Protein AF-A0A511XI53-F1 (afdb_monomer_lite)

pLDDT: mean 73.08, std 17.32, range [37.44, 93.56]

Secondary structure (DSSP, 8-state):
-GGGSPTT-EEEEEETTEEEEEEEETTTT-EEEEE-HHHHHHHHHHHHHHHHHHHHHHHHS----TT--SGGGT---TT-----------------

Foldseek 3Di:
DLVPDDAQDWDWDADPNFIKIWHAHCDPPRDIDIDGPVVVVVVVVVVVVVVVVVVVVVVVPPPDDVPPDPCVVPDPPPDDDPDPDDDDDDDPDDDD

Sequence (96 aa):
MLRRMPAHRFVMRVSGGKTTYVFADPLVCACLYVGDSIAYRRYRQYQQMQQLAEERRLSAETYSDPAWDWDAWGGVGPGYGPGFGTTVGPTYGTGW

Organism: NCBI:txid304077

Radius of gyration: 27.61 Å; chains: 1; bounding box: 29×66×75 Å

Structure (mmCIF, N/CA/C/O backbone):
data_AF-A0A511XI53-F1
#
_entry.id   AF-A0A511XI53-F1
#
loop_
_atom_site.group_PDB
_atom_site.id
_atom_site.type_symbol
_atom_site.label_atom_id
_atom_site.label_alt_id
_atom_site.label_comp_id
_atom_site.label_asym_id
_atom_site.label_entity_id
_atom_site.label_seq_id
_atom_site.pdbx_PDB_ins_code
_atom_site.Cartn_x
_atom_site.Cartn_y
_atom_site.Cartn_z
_atom_site.occupancy
_atom_site.B_iso_or_equiv
_atom_site.auth_seq_id
_atom_site.auth_comp_id
_atom_site.auth_asym_id
_atom_site.auth_atom_id
_atom_site.pdbx_PDB_model_num
ATOM 1 N N . MET A 1 1 ? -10.284 -23.170 5.688 1.00 58.50 1 MET A N 1
ATOM 2 C CA . MET A 1 1 ? -10.800 -21.783 5.759 1.00 58.50 1 MET A CA 1
ATOM 3 C C . MET A 1 1 ? -10.295 -20.940 4.587 1.00 58.50 1 MET A C 1
ATOM 5 O O . MET A 1 1 ? -11.126 -20.376 3.891 1.00 58.50 1 MET A O 1
ATOM 9 N N . LEU A 1 2 ? -8.988 -20.968 4.284 1.00 60.38 2 LEU A N 1
ATOM 10 C CA . LEU A 1 2 ? -8.374 -20.270 3.138 1.00 60.38 2 LEU A CA 1
ATOM 11 C C . LEU A 1 2 ? -9.046 -20.553 1.777 1.00 60.38 2 LEU A C 1
ATOM 13 O O . LEU A 1 2 ? -9.355 -19.626 1.044 1.00 60.38 2 LEU A O 1
ATOM 17 N N . ARG A 1 3 ? -9.374 -21.822 1.481 1.00 62.56 3 ARG A N 1
ATOM 18 C CA . ARG A 1 3 ? -10.039 -22.247 0.226 1.00 62.56 3 ARG A CA 1
ATOM 19 C C . ARG A 1 3 ? -11.421 -21.630 -0.041 1.00 62.56 3 ARG A C 1
ATOM 21 O O . ARG A 1 3 ? -11.927 -21.764 -1.144 1.00 62.56 3 ARG A O 1
ATOM 28 N N . ARG A 1 4 ? -12.062 -21.025 0.965 1.00 71.12 4 ARG A N 1
ATOM 29 C CA . ARG A 1 4 ? -13.394 -20.404 0.827 1.00 71.12 4 ARG A CA 1
ATOM 30 C C . ARG A 1 4 ? -13.325 -18.883 0.696 1.00 71.12 4 ARG A C 1
ATOM 32 O O . ARG A 1 4 ? -14.365 -18.254 0.540 1.00 71.12 4 ARG A O 1
ATOM 39 N N . MET A 1 5 ? -12.137 -18.291 0.815 1.00 69.62 5 MET A N 1
ATOM 40 C CA . MET A 1 5 ? -11.963 -16.845 0.717 1.00 69.62 5 MET A CA 1
ATOM 41 C C . MET A 1 5 ? -11.570 -16.466 -0.714 1.00 69.62 5 MET A C 1
ATOM 43 O O . MET A 1 5 ? -10.777 -17.178 -1.331 1.00 69.62 5 MET A O 1
ATOM 47 N N . PRO A 1 6 ? -12.113 -15.365 -1.255 1.00 75.31 6 PRO A N 1
ATOM 48 C CA . PRO A 1 6 ? -11.713 -14.885 -2.567 1.00 75.31 6 PRO A CA 1
ATOM 49 C C . PRO A 1 6 ? -10.235 -14.468 -2.554 1.00 75.31 6 PRO A C 1
ATOM 51 O O . PRO A 1 6 ? -9.815 -13.676 -1.709 1.00 75.31 6 PRO A O 1
ATOM 54 N N . ALA A 1 7 ? -9.457 -15.008 -3.494 1.00 79.44 7 ALA A N 1
ATOM 55 C CA . ALA A 1 7 ? -8.040 -14.689 -3.647 1.00 79.44 7 ALA A CA 1
ATOM 56 C C . ALA A 1 7 ? -7.840 -13.190 -3.919 1.00 79.44 7 ALA A C 1
ATOM 58 O O . ALA A 1 7 ? -8.596 -12.598 -4.693 1.00 79.44 7 ALA A O 1
ATOM 59 N N . HIS A 1 8 ? -6.831 -12.587 -3.282 1.00 81.81 8 HIS A N 1
ATOM 60 C CA . HIS A 1 8 ? -6.469 -11.173 -3.440 1.00 81.81 8 HIS A CA 1
ATOM 61 C C . HIS A 1 8 ? -7.600 -10.174 -3.150 1.00 81.81 8 HIS A C 1
ATOM 63 O O . HIS A 1 8 ? -7.614 -9.058 -3.674 1.00 81.81 8 HIS A O 1
ATOM 69 N N . ARG A 1 9 ? -8.564 -10.543 -2.301 1.00 83.44 9 ARG A N 1
ATOM 70 C CA . ARG A 1 9 ? -9.627 -9.637 -1.857 1.00 83.44 9 ARG A CA 1
ATOM 71 C C . ARG A 1 9 ? -9.648 -9.529 -0.342 1.00 83.44 9 ARG A C 1
ATOM 73 O O . ARG A 1 9 ? -9.434 -10.506 0.373 1.00 83.44 9 ARG A O 1
ATOM 80 N N . PHE A 1 10 ? -9.942 -8.323 0.138 1.00 85.81 10 PHE A N 1
ATOM 81 C CA . PHE A 1 10 ? -10.221 -8.093 1.549 1.00 85.81 10 PHE A CA 1
ATOM 82 C C . PHE A 1 10 ? -11.653 -8.517 1.873 1.00 85.81 10 PHE A C 1
ATOM 84 O O . PHE A 1 10 ? -12.597 -8.154 1.174 1.00 85.81 10 PHE A O 1
ATOM 91 N N . VAL A 1 11 ? -11.811 -9.244 2.972 1.00 88.62 11 VAL A N 1
ATOM 92 C CA . VAL A 1 11 ? -13.098 -9.566 3.582 1.00 88.62 11 VAL A CA 1
ATOM 93 C C . VAL A 1 11 ? -13.188 -8.819 4.903 1.00 88.62 11 VAL A C 1
ATOM 95 O O . VAL A 1 11 ? -12.299 -8.920 5.749 1.00 88.62 11 VAL A O 1
ATOM 98 N N . MET A 1 12 ? -14.270 -8.067 5.081 1.00 89.69 12 MET A N 1
ATOM 99 C CA . MET A 1 12 ? -14.568 -7.386 6.333 1.00 89.69 12 MET A CA 1
ATOM 100 C C . MET A 1 12 ? -15.439 -8.286 7.206 1.00 89.69 12 MET A C 1
ATOM 102 O O . MET A 1 12 ? -16.449 -8.819 6.750 1.00 89.69 12 MET A O 1
ATOM 106 N N . ARG A 1 13 ? -15.069 -8.431 8.476 1.00 87.12 13 ARG A N 1
ATOM 107 C CA . ARG A 1 13 ? -15.859 -9.141 9.478 1.00 87.12 13 ARG A CA 1
ATOM 108 C C . ARG A 1 13 ? -16.064 -8.247 10.688 1.00 87.12 13 ARG A C 1
ATOM 110 O O . ARG A 1 13 ? -15.103 -7.710 11.228 1.00 87.12 13 ARG A O 1
ATOM 117 N N . VAL A 1 14 ? -17.308 -8.117 11.129 1.00 87.44 14 VAL A N 1
ATOM 118 C CA . VAL A 1 14 ? -17.653 -7.416 12.368 1.00 87.44 14 VAL A CA 1
ATOM 119 C C . VAL A 1 14 ? -17.967 -8.467 13.425 1.00 87.44 14 VAL A C 1
ATOM 121 O O . VAL A 1 14 ? -18.783 -9.354 13.190 1.00 87.44 14 VAL A O 1
ATOM 124 N N . SER A 1 15 ? -17.290 -8.405 14.569 1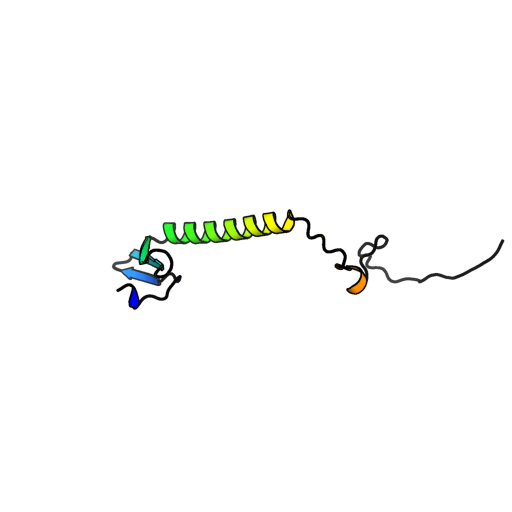.00 83.31 15 SER A N 1
ATOM 125 C CA . SER A 1 15 ? -17.513 -9.319 15.692 1.00 83.31 15 SER A CA 1
ATOM 126 C C . SER A 1 15 ? -17.395 -8.553 17.001 1.00 83.31 15 SER A C 1
ATOM 128 O O . SER A 1 15 ? -16.364 -7.937 17.259 1.00 83.31 15 SER A O 1
ATOM 130 N N . GLY A 1 16 ? -18.451 -8.563 17.820 1.00 82.75 16 GLY A N 1
ATOM 131 C CA . GLY A 1 16 ? -18.457 -7.878 19.120 1.00 82.75 16 GLY A CA 1
ATOM 132 C C . GLY A 1 16 ? -18.158 -6.375 19.033 1.00 82.75 16 GLY A C 1
ATOM 133 O O . GLY A 1 16 ? -17.442 -5.847 19.874 1.00 82.75 16 GLY A O 1
ATOM 134 N N . GLY A 1 17 ? -18.618 -5.701 17.972 1.00 85.88 17 GLY A N 1
ATOM 135 C CA . GLY A 1 17 ? -18.356 -4.273 17.736 1.00 85.88 17 GLY A CA 1
ATOM 136 C C . GLY A 1 17 ? -16.967 -3.949 17.173 1.00 85.88 17 GLY A C 1
ATOM 137 O O . GLY A 1 17 ? -16.698 -2.796 16.845 1.00 85.88 17 GLY A O 1
ATOM 138 N N . LYS A 1 18 ? -16.089 -4.946 17.000 1.00 84.81 18 LYS A N 1
ATOM 139 C CA . LYS A 1 18 ? -14.772 -4.769 16.381 1.00 84.81 18 LYS A CA 1
ATOM 140 C C . LYS A 1 18 ? -14.810 -5.186 14.912 1.00 84.81 18 LYS A C 1
ATOM 142 O O . LYS A 1 18 ? -15.215 -6.302 14.583 1.00 84.81 18 LYS A O 1
ATOM 147 N N . THR A 1 19 ? -14.358 -4.294 14.034 1.00 89.00 19 THR A N 1
ATOM 148 C CA . THR A 1 19 ? -14.197 -4.573 12.601 1.00 89.00 19 THR A CA 1
ATOM 149 C C . THR A 1 19 ? -12.799 -5.114 12.329 1.00 89.00 19 THR A C 1
ATOM 151 O O . THR A 1 19 ? -11.798 -4.460 12.627 1.00 89.00 19 THR A O 1
ATOM 154 N N . THR A 1 20 ? -12.732 -6.300 11.736 1.00 90.50 20 THR A N 1
ATOM 155 C CA . THR A 1 20 ? -11.501 -6.971 11.322 1.00 90.50 20 THR A CA 1
ATOM 156 C C . THR A 1 20 ? -11.498 -7.142 9.810 1.00 90.50 20 THR A C 1
ATOM 158 O O . THR A 1 20 ? -12.485 -7.575 9.218 1.00 90.50 20 THR A O 1
ATOM 161 N N . TYR A 1 21 ? -10.377 -6.809 9.190 1.00 91.38 21 TYR A N 1
ATOM 162 C CA . TYR A 1 21 ? -10.128 -6.963 7.768 1.00 91.38 21 TYR A CA 1
ATOM 163 C C . TYR A 1 21 ? -9.196 -8.145 7.559 1.00 91.38 21 TYR A C 1
ATOM 165 O O . TYR A 1 21 ? -8.158 -8.245 8.212 1.00 91.38 21 TYR A O 1
ATOM 173 N N . VAL A 1 22 ? -9.580 -9.041 6.659 1.00 89.50 22 VAL A N 1
ATOM 174 C CA . VAL A 1 22 ? -8.837 -10.262 6.362 1.00 89.50 22 VAL A CA 1
ATOM 175 C C . VAL A 1 22 ? -8.512 -10.300 4.878 1.00 89.50 22 VAL A C 1
ATOM 177 O O . VAL A 1 22 ? -9.412 -10.171 4.055 1.00 89.50 22 VAL A O 1
ATOM 180 N N . PHE A 1 23 ? -7.247 -10.499 4.537 1.00 87.94 23 PHE A N 1
ATOM 181 C CA . PHE A 1 23 ? -6.772 -10.654 3.167 1.00 87.94 23 PHE A CA 1
ATOM 182 C C . PHE A 1 23 ? -6.134 -12.029 3.006 1.00 87.94 23 PHE A C 1
ATOM 184 O O . PHE A 1 23 ? -5.272 -12.415 3.795 1.00 87.94 23 PHE A O 1
ATOM 191 N N . ALA A 1 24 ? -6.583 -12.774 2.001 1.00 87.12 24 ALA A N 1
ATOM 192 C CA . ALA A 1 24 ? -6.049 -14.089 1.682 1.00 87.12 24 ALA A CA 1
ATOM 193 C C . ALA A 1 24 ? -5.180 -14.003 0.424 1.00 87.12 24 ALA A C 1
ATOM 195 O O . ALA A 1 24 ? -5.665 -13.598 -0.638 1.00 87.12 24 ALA A O 1
ATOM 196 N N . ASP A 1 25 ? -3.928 -14.443 0.547 1.00 84.38 25 ASP A N 1
ATOM 197 C CA . ASP A 1 25 ? -3.012 -14.630 -0.576 1.00 84.38 25 ASP A CA 1
ATOM 198 C C . ASP A 1 25 ? -2.716 -16.125 -0.761 1.00 84.38 25 ASP A C 1
ATOM 200 O O . ASP A 1 25 ? -1.754 -16.656 -0.197 1.00 84.38 25 ASP A O 1
ATOM 204 N N . PRO A 1 26 ? -3.570 -16.843 -1.510 1.00 79.19 26 PRO A N 1
ATOM 205 C CA . PRO A 1 26 ? -3.353 -18.249 -1.809 1.00 79.19 26 PRO A CA 1
ATOM 206 C C . PRO A 1 26 ? -2.325 -18.483 -2.925 1.00 79.19 26 PRO A C 1
ATOM 208 O O . PRO A 1 26 ? -1.990 -19.640 -3.159 1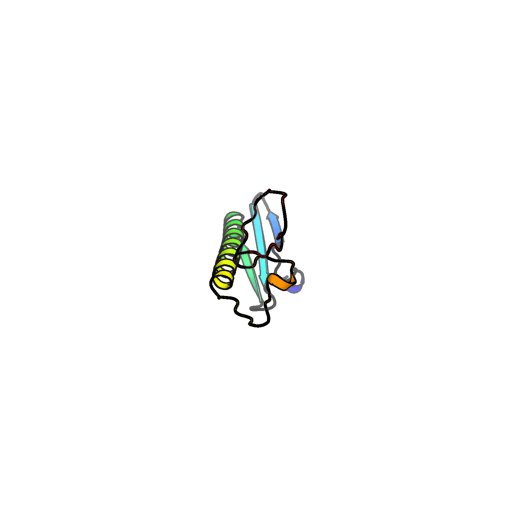.00 79.19 26 PRO A O 1
ATOM 211 N N . LEU A 1 27 ? -1.871 -17.437 -3.630 1.00 77.62 27 LEU A N 1
ATOM 212 C CA . LEU A 1 27 ? -1.067 -17.571 -4.847 1.00 77.62 27 LEU A CA 1
ATOM 213 C C . LEU A 1 27 ? 0.431 -17.404 -4.586 1.00 77.62 27 LEU A C 1
ATOM 215 O O . LEU A 1 27 ? 1.215 -18.150 -5.163 1.00 77.62 27 LEU A O 1
ATOM 219 N N . VAL A 1 28 ? 0.831 -16.480 -3.711 1.00 77.69 28 VAL A N 1
ATOM 220 C CA . VAL A 1 28 ? 2.254 -16.212 -3.450 1.00 77.69 28 VAL A CA 1
ATOM 221 C C . VAL A 1 28 ? 2.781 -17.026 -2.270 1.00 77.69 28 VAL A C 1
ATOM 223 O O . VAL A 1 28 ? 3.839 -17.637 -2.376 1.00 77.69 28 VAL A O 1
ATOM 226 N N . CYS A 1 29 ? 2.064 -17.060 -1.140 1.00 80.25 29 CYS A N 1
ATOM 227 C CA . CYS A 1 29 ? 2.582 -17.696 0.083 1.00 80.25 29 CYS A CA 1
ATOM 228 C C . CYS A 1 29 ? 1.568 -18.527 0.879 1.00 80.25 29 CYS A C 1
ATOM 230 O O . CYS A 1 29 ? 1.902 -19.037 1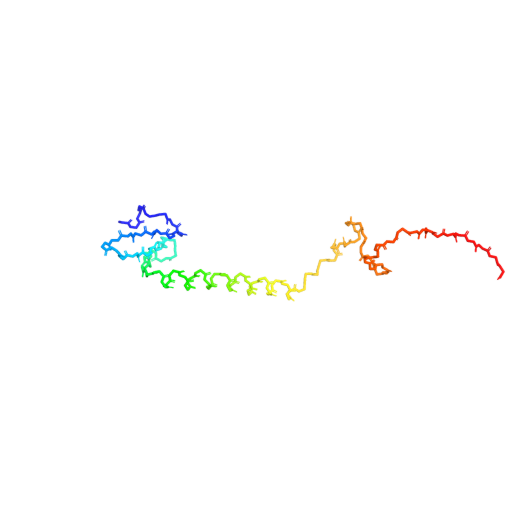.947 1.00 80.25 29 CYS A O 1
ATOM 232 N N . ALA A 1 30 ? 0.332 -18.671 0.389 1.00 80.56 30 ALA A N 1
ATOM 233 C CA . ALA A 1 30 ? -0.769 -19.291 1.131 1.00 80.56 30 ALA A CA 1
ATOM 234 C C . ALA A 1 30 ? -1.005 -18.656 2.520 1.00 80.56 30 ALA A C 1
ATOM 236 O O . ALA A 1 30 ? -1.423 -19.330 3.466 1.00 80.56 30 ALA A O 1
ATOM 237 N N . CYS A 1 31 ? -0.762 -17.347 2.640 1.00 83.94 31 CYS A N 1
ATOM 238 C CA . CYS A 1 31 ? -0.855 -16.611 3.896 1.00 83.94 31 CYS A CA 1
ATOM 239 C C . CYS A 1 31 ? -2.219 -15.938 4.086 1.00 83.94 31 CYS A C 1
ATOM 241 O O . CYS A 1 31 ? -2.936 -15.611 3.135 1.00 83.94 31 CYS A O 1
ATOM 243 N N . LEU A 1 32 ? -2.548 -15.675 5.353 1.00 85.12 32 LEU A N 1
ATOM 244 C CA . LEU A 1 32 ? -3.703 -14.883 5.759 1.00 85.12 32 LEU A CA 1
ATOM 245 C C . LEU A 1 32 ? -3.229 -13.656 6.538 1.00 85.12 32 LEU A C 1
ATOM 247 O O . LEU A 1 32 ? -2.622 -13.790 7.598 1.00 85.12 32 LEU A O 1
ATOM 251 N N . TYR A 1 33 ? -3.555 -12.468 6.046 1.00 85.81 33 TYR A N 1
ATOM 252 C CA . TYR A 1 33 ? -3.263 -11.211 6.724 1.00 85.81 33 TYR A CA 1
ATOM 253 C C . TYR A 1 33 ? -4.520 -10.718 7.425 1.00 85.81 33 TYR A C 1
ATOM 255 O O . TYR A 1 33 ? -5.592 -10.662 6.822 1.00 85.81 33 TYR A O 1
ATOM 263 N N . VAL A 1 34 ? -4.397 -10.366 8.701 1.00 89.81 34 VAL A N 1
ATOM 264 C CA . VAL A 1 34 ? -5.518 -9.938 9.541 1.00 89.81 34 VAL A CA 1
ATOM 265 C C . VAL A 1 34 ? -5.160 -8.612 10.196 1.00 89.81 34 VAL A C 1
ATOM 267 O O . VAL A 1 34 ? -4.106 -8.490 10.812 1.00 89.81 34 VAL A O 1
ATOM 270 N N . GLY A 1 35 ? -6.036 -7.619 10.070 1.00 90.44 35 GLY A N 1
ATOM 271 C CA . GLY A 1 35 ? -5.814 -6.282 10.612 1.00 90.44 35 GLY A CA 1
ATOM 272 C C . GLY A 1 35 ? -7.103 -5.589 11.035 1.00 90.44 35 GLY A C 1
ATOM 273 O O . GLY A 1 35 ? -8.209 -6.062 10.775 1.00 90.44 35 GLY A O 1
ATOM 274 N N . ASP A 1 36 ? -6.963 -4.456 11.712 1.00 91.62 36 ASP A N 1
ATOM 275 C CA . ASP A 1 36 ? -8.076 -3.575 12.059 1.00 91.62 36 ASP A CA 1
ATOM 276 C C . ASP A 1 36 ? -8.338 -2.526 10.959 1.00 91.62 36 ASP A C 1
ATOM 278 O O . ASP A 1 36 ? -7.757 -2.553 9.869 1.00 91.62 36 ASP A O 1
ATOM 282 N N . SER A 1 37 ? -9.240 -1.584 11.236 1.00 89.31 37 SER A N 1
ATOM 283 C CA . SER A 1 37 ? -9.562 -0.504 10.300 1.00 89.31 37 SER A CA 1
ATOM 284 C C . SER A 1 37 ? -8.393 0.452 10.037 1.00 89.31 37 SER A C 1
ATOM 286 O O . SER A 1 37 ? -8.325 1.031 8.953 1.00 89.31 37 SER A O 1
ATOM 288 N N . ILE A 1 38 ? -7.462 0.613 10.983 1.00 91.31 38 ILE A N 1
ATOM 289 C CA . ILE A 1 38 ? -6.270 1.452 10.816 1.00 91.31 38 ILE A CA 1
ATOM 290 C C . ILE A 1 38 ? -5.307 0.767 9.846 1.00 91.31 38 ILE A C 1
ATOM 292 O O . ILE A 1 38 ? -4.843 1.402 8.897 1.00 91.31 38 ILE A O 1
ATOM 296 N N . ALA A 1 39 ? -5.055 -0.529 10.037 1.00 90.62 39 ALA A N 1
ATOM 297 C CA . ALA A 1 39 ? -4.219 -1.331 9.149 1.00 90.62 39 ALA A CA 1
ATOM 298 C C . ALA A 1 39 ? -4.762 -1.329 7.710 1.00 90.62 39 ALA A C 1
ATOM 300 O O . ALA A 1 39 ? -4.007 -1.105 6.763 1.00 90.62 39 ALA A O 1
ATOM 301 N N . TYR A 1 40 ? -6.081 -1.480 7.544 1.00 90.81 40 TYR A N 1
ATOM 302 C CA . TYR A 1 40 ? -6.718 -1.415 6.228 1.00 90.81 40 TYR A CA 1
ATOM 303 C C . TYR A 1 40 ? -6.553 -0.043 5.554 1.00 90.81 40 TYR A C 1
ATOM 305 O O . TYR A 1 40 ? -6.200 0.029 4.375 1.00 90.81 40 TYR A O 1
ATOM 313 N N . ARG A 1 41 ? -6.742 1.062 6.291 1.00 91.38 41 ARG A N 1
ATOM 314 C CA . ARG A 1 41 ? -6.532 2.413 5.739 1.00 91.38 41 ARG A CA 1
ATOM 315 C C . ARG A 1 41 ? -5.089 2.638 5.295 1.00 91.38 41 ARG A C 1
ATOM 317 O O .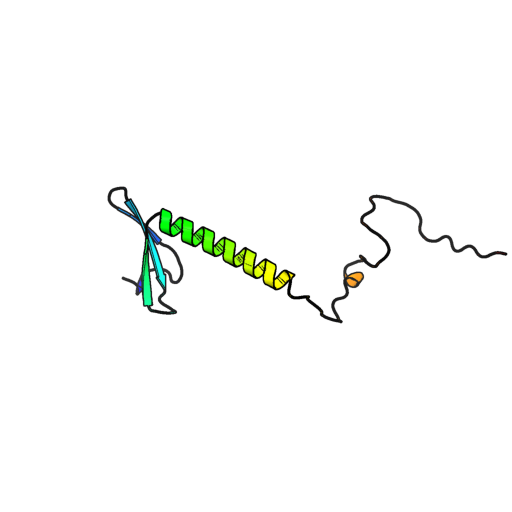 ARG A 1 41 ? -4.879 3.160 4.205 1.00 91.38 41 ARG A O 1
ATOM 324 N N . ARG A 1 42 ? -4.109 2.201 6.092 1.00 91.88 42 ARG A N 1
ATOM 325 C CA . ARG A 1 42 ? -2.683 2.294 5.732 1.00 91.88 42 ARG A CA 1
ATOM 326 C C . ARG A 1 42 ? -2.369 1.518 4.457 1.00 91.88 42 ARG A C 1
ATOM 328 O O . ARG A 1 42 ? -1.687 2.042 3.585 1.00 91.88 42 ARG A O 1
ATOM 335 N N . TYR A 1 43 ? -2.915 0.310 4.314 1.00 91.00 43 TYR A N 1
ATOM 336 C CA . TYR A 1 43 ? -2.772 -0.468 3.083 1.00 91.00 43 TYR A CA 1
ATOM 337 C C . TYR A 1 43 ? -3.320 0.290 1.863 1.00 91.00 43 TYR A C 1
ATOM 339 O O . TYR A 1 43 ? -2.646 0.384 0.840 1.00 91.00 43 TYR A O 1
ATOM 347 N N . ARG A 1 44 ? -4.515 0.885 1.973 1.00 90.50 44 ARG A N 1
ATOM 348 C CA . ARG A 1 44 ? -5.116 1.674 0.882 1.00 90.50 44 ARG A CA 1
ATOM 349 C C . ARG A 1 44 ? -4.280 2.901 0.519 1.00 90.50 44 ARG A C 1
ATOM 351 O O . ARG A 1 44 ? -4.102 3.167 -0.664 1.00 90.50 44 ARG A O 1
ATOM 358 N N . GLN A 1 45 ? -3.750 3.606 1.515 1.00 93.56 45 GLN A N 1
ATOM 359 C CA . GLN A 1 45 ? -2.849 4.741 1.296 1.00 93.56 45 GLN A CA 1
ATOM 360 C C . GLN A 1 45 ? -1.563 4.305 0.591 1.00 93.56 45 GLN A C 1
ATOM 362 O O . GLN A 1 45 ? -1.142 4.944 -0.365 1.00 93.56 45 GLN A O 1
ATOM 367 N N . TYR A 1 46 ? -0.966 3.189 1.012 1.00 92.81 46 TYR A N 1
ATOM 368 C CA . TYR A 1 46 ? 0.230 2.648 0.373 1.00 92.81 46 TYR A CA 1
ATOM 369 C C . TYR A 1 46 ? -0.003 2.289 -1.097 1.00 92.81 46 TYR A C 1
ATOM 371 O O . TYR A 1 46 ? 0.807 2.650 -1.942 1.00 92.81 46 TYR A O 1
ATOM 379 N N . GLN A 1 47 ? -1.130 1.647 -1.414 1.00 90.62 47 GLN A N 1
ATOM 380 C CA . GLN A 1 47 ? -1.499 1.329 -2.798 1.00 90.62 47 GLN A CA 1
ATOM 381 C C . GLN A 1 47 ? -1.609 2.587 -3.670 1.00 90.62 47 GLN A C 1
ATOM 383 O O . GLN A 1 47 ? -1.085 2.614 -4.777 1.00 90.62 47 GLN A O 1
ATOM 388 N N . GLN A 1 48 ? -2.229 3.652 -3.154 1.00 92.12 48 GLN A N 1
ATOM 389 C CA . GLN A 1 48 ? -2.323 4.930 -3.869 1.00 92.12 48 GLN A CA 1
ATOM 390 C C . GLN A 1 48 ? -0.953 5.584 -4.069 1.00 92.12 48 GLN A C 1
ATOM 392 O O . GLN A 1 48 ? -0.655 6.073 -5.154 1.00 92.12 48 GLN A O 1
ATOM 397 N N . MET A 1 49 ? -0.100 5.573 -3.041 1.00 92.00 49 MET A N 1
ATOM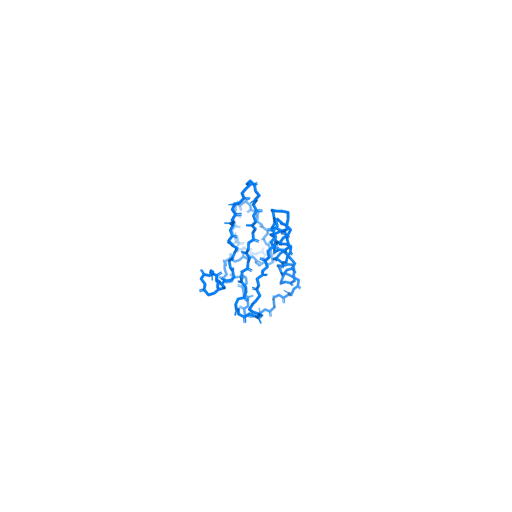 398 C CA . MET A 1 49 ? 1.260 6.106 -3.156 1.00 92.00 49 MET A CA 1
ATOM 399 C C . MET A 1 49 ? 2.092 5.329 -4.177 1.00 92.00 49 MET A C 1
ATOM 401 O O . MET A 1 49 ? 2.843 5.944 -4.925 1.00 92.00 49 MET A O 1
ATOM 405 N N . GLN A 1 50 ? 1.945 4.003 -4.229 1.00 91.06 50 GLN A N 1
ATOM 406 C CA . GLN A 1 50 ? 2.622 3.162 -5.216 1.00 91.06 50 GLN A CA 1
ATOM 407 C C . GLN A 1 50 ? 2.168 3.472 -6.642 1.00 91.06 50 GLN A C 1
ATOM 409 O O . GLN A 1 50 ? 3.008 3.627 -7.519 1.00 91.06 50 GLN A O 1
ATOM 414 N N . GLN A 1 51 ? 0.860 3.631 -6.865 1.00 90.06 51 GLN A N 1
ATOM 415 C CA . GLN A 1 51 ? 0.331 4.041 -8.171 1.00 90.06 51 GLN A CA 1
ATOM 416 C C . GLN A 1 51 ? 0.917 5.384 -8.611 1.00 90.06 51 GLN A C 1
ATOM 418 O O . GLN A 1 51 ? 1.452 5.484 -9.708 1.00 90.06 51 GLN A O 1
ATOM 423 N N . LEU A 1 52 ? 0.914 6.382 -7.723 1.00 91.19 52 LEU A N 1
ATOM 424 C CA . LEU A 1 52 ? 1.487 7.694 -8.021 1.00 91.19 52 LEU A CA 1
ATOM 425 C C . LEU A 1 52 ? 3.003 7.631 -8.276 1.00 91.19 52 LEU A C 1
ATOM 427 O O . LEU A 1 52 ? 3.525 8.367 -9.111 1.00 91.19 52 LEU A O 1
ATOM 431 N N . ALA A 1 53 ? 3.731 6.791 -7.540 1.00 89.56 53 ALA A N 1
ATOM 432 C CA . ALA A 1 53 ? 5.164 6.604 -7.744 1.00 89.56 53 ALA A CA 1
ATOM 433 C C . ALA A 1 53 ? 5.462 5.940 -9.096 1.00 89.56 53 ALA A C 1
ATOM 435 O O . ALA A 1 53 ? 6.382 6.374 -9.788 1.00 89.56 53 ALA A O 1
ATOM 436 N N . GLU A 1 54 ? 4.668 4.943 -9.490 1.00 86.94 54 GLU A N 1
ATOM 437 C CA . GLU A 1 54 ? 4.791 4.287 -10.794 1.00 86.94 54 GLU A CA 1
ATOM 438 C C . GLU A 1 54 ? 4.434 5.245 -11.934 1.00 86.94 54 GLU A C 1
ATOM 440 O O . GLU A 1 54 ? 5.195 5.351 -12.888 1.00 86.94 54 GLU A O 1
ATOM 445 N N . GLU A 1 55 ? 3.348 6.016 -11.809 1.00 82.88 55 GLU A N 1
ATOM 446 C CA . GLU A 1 55 ? 2.987 7.064 -12.774 1.00 82.88 55 GLU A CA 1
ATOM 447 C C . GLU A 1 55 ? 4.125 8.070 -12.955 1.00 82.88 55 GLU A C 1
ATOM 449 O O . GLU A 1 55 ? 4.488 8.407 -14.080 1.00 82.88 55 GLU A O 1
ATOM 454 N N . ARG A 1 56 ? 4.743 8.511 -11.852 1.00 83.50 56 ARG A N 1
ATOM 455 C CA . ARG A 1 56 ? 5.913 9.394 -11.912 1.00 83.50 56 ARG A CA 1
ATOM 456 C C . ARG A 1 56 ? 7.083 8.730 -12.622 1.00 83.50 56 ARG A C 1
ATOM 458 O O . ARG A 1 56 ? 7.727 9.397 -13.428 1.00 83.50 56 ARG A O 1
ATOM 465 N N . ARG A 1 57 ? 7.351 7.447 -12.355 1.00 85.62 57 ARG A N 1
ATOM 466 C CA . ARG A 1 57 ? 8.428 6.706 -13.025 1.00 85.62 57 ARG A CA 1
ATOM 467 C C . ARG A 1 57 ? 8.177 6.621 -14.527 1.00 85.62 57 ARG A C 1
ATOM 469 O O . ARG A 1 57 ? 9.044 7.023 -15.288 1.00 85.62 57 ARG A O 1
ATOM 476 N N . LEU A 1 58 ? 6.977 6.216 -14.935 1.00 81.56 58 LEU A N 1
ATOM 477 C CA . LEU A 1 58 ? 6.572 6.127 -16.339 1.00 81.56 58 LEU A CA 1
ATOM 478 C C . LEU A 1 58 ? 6.577 7.493 -17.038 1.00 81.56 58 LEU A C 1
ATOM 480 O O . LEU A 1 58 ? 6.946 7.575 -18.198 1.00 81.56 58 LEU A O 1
ATOM 484 N N . SER A 1 59 ? 6.206 8.573 -16.342 1.00 76.75 59 SER A N 1
ATOM 485 C CA . SER A 1 59 ? 6.272 9.933 -16.901 1.00 76.75 59 SER A CA 1
ATOM 486 C C . SER A 1 59 ? 7.701 10.468 -17.038 1.00 76.75 59 SER A C 1
ATOM 488 O O . SER A 1 59 ? 7.960 11.323 -17.881 1.00 76.75 59 SER A O 1
ATOM 490 N N . ALA A 1 60 ? 8.622 9.996 -16.189 1.00 75.69 60 ALA A N 1
ATOM 491 C CA . ALA A 1 60 ? 10.037 10.348 -16.246 1.00 75.69 60 ALA A CA 1
ATOM 492 C C . ALA A 1 60 ? 10.792 9.496 -17.278 1.00 75.69 60 ALA A C 1
ATOM 494 O O . ALA A 1 60 ? 11.759 9.967 -17.878 1.00 75.69 60 ALA A O 1
ATOM 495 N N . GLU A 1 61 ? 10.348 8.256 -17.501 1.00 76.81 61 GLU A N 1
ATOM 496 C CA . GLU A 1 61 ? 10.755 7.441 -18.639 1.00 76.81 61 GLU A CA 1
ATOM 497 C C . GLU A 1 61 ? 10.313 8.168 -19.916 1.00 76.81 61 GLU A C 1
ATOM 499 O O . GLU A 1 61 ? 9.134 8.260 -20.247 1.00 76.81 61 GLU A O 1
ATOM 504 N N . THR A 1 62 ? 11.274 8.768 -20.620 1.00 65.50 62 THR A N 1
ATOM 505 C CA . THR A 1 62 ? 10.989 9.476 -21.869 1.00 65.50 62 THR A CA 1
ATOM 506 C C . THR A 1 62 ? 10.493 8.463 -22.894 1.00 65.50 62 THR A C 1
ATOM 508 O O . THR A 1 62 ? 11.275 7.671 -23.420 1.00 65.50 62 THR A O 1
ATOM 511 N N . TYR A 1 63 ? 9.190 8.476 -23.173 1.00 62.25 63 TYR A N 1
ATOM 512 C CA . TYR A 1 63 ? 8.613 7.698 -24.259 1.00 62.25 63 TYR A CA 1
ATOM 513 C C . TYR A 1 63 ? 9.120 8.272 -25.589 1.00 62.25 63 TYR A C 1
ATOM 515 O O . TYR A 1 63 ? 8.725 9.359 -26.004 1.00 62.25 63 TYR A O 1
ATOM 523 N N . SER A 1 64 ? 10.060 7.562 -26.212 1.00 59.84 64 SER A N 1
ATOM 524 C CA . SER A 1 64 ? 10.726 7.958 -27.453 1.00 59.84 64 SER A CA 1
ATOM 525 C C . SER A 1 64 ? 10.487 6.888 -28.511 1.00 59.84 64 SER A C 1
ATOM 527 O O . SER A 1 64 ? 11.345 6.039 -28.750 1.00 59.84 64 SER A O 1
ATOM 529 N N . ASP A 1 65 ? 9.316 6.923 -29.137 1.00 60.25 65 ASP A N 1
ATOM 530 C CA . ASP A 1 65 ? 9.027 6.127 -30.326 1.00 60.25 65 ASP A CA 1
ATOM 531 C C . ASP A 1 65 ? 9.162 7.040 -31.563 1.00 60.25 65 ASP A C 1
ATOM 533 O O . ASP A 1 65 ? 8.449 8.035 -31.665 1.00 60.25 65 ASP A O 1
ATOM 537 N N . PRO A 1 66 ? 10.096 6.766 -32.493 1.00 62.03 66 PRO A N 1
ATOM 538 C CA . PRO A 1 66 ? 10.293 7.585 -33.690 1.00 62.03 66 PRO A CA 1
ATOM 539 C C . PRO A 1 66 ? 9.125 7.519 -34.689 1.00 62.03 66 PRO A C 1
ATOM 541 O O . PRO A 1 66 ? 9.065 8.352 -35.589 1.00 62.03 66 PRO A O 1
ATOM 544 N N . ALA A 1 67 ? 8.206 6.559 -34.545 1.00 66.06 67 ALA A N 1
ATOM 545 C CA . ALA A 1 67 ? 6.935 6.521 -35.268 1.00 66.06 67 ALA A CA 1
ATOM 546 C C . ALA A 1 67 ? 5.797 7.235 -34.509 1.00 66.06 67 ALA A C 1
ATOM 548 O O . ALA A 1 67 ? 4.679 7.318 -35.022 1.00 66.06 67 ALA A O 1
ATOM 549 N N . TRP A 1 68 ? 6.057 7.749 -33.299 1.00 67.44 68 TRP A N 1
ATOM 550 C CA . TRP A 1 68 ? 5.095 8.529 -32.525 1.00 67.44 68 TRP A CA 1
ATOM 551 C C . TRP A 1 68 ? 4.967 9.937 -33.097 1.00 67.44 68 TRP A C 1
ATOM 553 O O . TRP A 1 68 ? 5.696 10.864 -32.740 1.00 67.44 68 TRP A O 1
ATOM 563 N N . ASP A 1 69 ? 4.018 10.076 -34.011 1.00 67.06 69 ASP A N 1
ATOM 564 C CA . ASP A 1 69 ? 3.704 11.323 -34.684 1.00 67.06 69 ASP A CA 1
ATOM 565 C C . ASP A 1 69 ? 2.529 12.038 -33.988 1.00 67.06 69 ASP A C 1
ATOM 567 O O . ASP A 1 69 ? 1.362 11.672 -34.157 1.00 67.06 69 ASP A O 1
ATOM 571 N N . TRP A 1 70 ? 2.832 13.069 -33.188 1.00 66.50 70 TRP A N 1
ATOM 572 C CA . TRP A 1 70 ? 1.811 13.949 -32.599 1.00 66.50 70 TRP A CA 1
ATOM 573 C C . TRP A 1 70 ? 1.036 14.749 -33.670 1.00 66.50 70 TRP A C 1
ATOM 575 O O . TRP A 1 70 ? -0.091 15.169 -33.397 1.00 66.50 70 TRP A O 1
ATOM 585 N N . ASP A 1 71 ? 1.579 14.927 -34.884 1.00 61.41 71 ASP A N 1
ATOM 586 C CA . ASP A 1 71 ? 0.906 15.628 -35.988 1.00 61.41 71 ASP A CA 1
ATOM 587 C C . ASP A 1 71 ? -0.178 14.763 -36.649 1.00 61.41 71 ASP A C 1
ATOM 589 O O . ASP A 1 71 ? -1.204 15.300 -37.080 1.00 61.41 71 ASP A O 1
ATOM 593 N N . ALA A 1 72 ? -0.039 13.431 -36.634 1.00 66.31 72 ALA A N 1
ATOM 594 C CA . ALA A 1 72 ? -1.040 12.493 -37.157 1.00 66.31 72 ALA A CA 1
ATOM 595 C C . ALA A 1 72 ? -2.392 12.553 -36.412 1.00 66.31 72 ALA A C 1
ATOM 597 O O . ALA A 1 72 ? -3.427 12.181 -36.968 1.00 66.31 72 ALA A O 1
ATOM 598 N N . TRP A 1 73 ? -2.402 13.061 -35.174 1.00 64.31 73 TRP A N 1
ATOM 599 C CA . TRP A 1 73 ? -3.608 13.282 -34.365 1.00 64.31 73 TRP A CA 1
ATOM 600 C C . TRP A 1 73 ? -4.246 14.667 -34.571 1.00 64.31 73 TRP A C 1
ATOM 602 O O . TRP A 1 73 ? -5.225 14.993 -33.898 1.00 64.31 73 TRP A O 1
ATOM 612 N N . GLY A 1 74 ? -3.745 15.469 -35.519 1.00 55.22 74 GLY A N 1
ATOM 613 C CA . GLY A 1 74 ? -4.336 16.759 -35.882 1.00 55.22 74 GLY A CA 1
ATOM 614 C C . GLY A 1 74 ? -3.652 17.980 -35.263 1.00 55.22 74 GLY A C 1
ATOM 615 O O . GLY A 1 74 ? -4.338 18.929 -34.895 1.00 55.22 74 GLY A O 1
ATOM 616 N N . GLY A 1 75 ? -2.316 17.972 -35.201 1.00 56.00 75 GLY A N 1
ATOM 617 C CA . GLY A 1 75 ? -1.489 19.182 -35.146 1.00 56.00 75 GLY A CA 1
ATOM 618 C C . GLY A 1 75 ? -1.334 19.849 -33.778 1.00 56.00 75 GLY A C 1
ATOM 619 O O . GLY A 1 75 ? -2.052 20.785 -33.434 1.00 56.00 75 GLY A O 1
ATOM 620 N N . VAL A 1 76 ? -0.275 19.469 -33.065 1.00 55.25 76 VAL A N 1
ATOM 621 C CA . VAL A 1 76 ? 0.433 20.354 -32.122 1.00 55.25 76 VAL A CA 1
ATOM 622 C C . VAL A 1 76 ? 1.915 20.382 -32.501 1.00 55.25 76 VAL A C 1
ATOM 624 O O . VAL A 1 76 ? 2.796 20.030 -31.723 1.00 55.25 76 VAL A O 1
ATOM 627 N N . GLY A 1 77 ? 2.176 20.794 -33.743 1.00 51.91 77 GLY A N 1
ATOM 628 C CA . GLY A 1 77 ? 3.510 21.107 -34.244 1.00 51.91 77 GLY A CA 1
ATOM 629 C C . GLY A 1 77 ? 4.008 22.477 -33.747 1.00 51.91 77 GLY A C 1
ATOM 630 O O . GLY A 1 77 ? 3.211 23.321 -33.317 1.00 51.91 77 GLY A O 1
ATOM 631 N N . PRO A 1 78 ? 5.329 22.731 -33.784 1.00 49.12 78 PRO A N 1
ATOM 632 C CA . PRO A 1 78 ? 5.936 23.929 -33.215 1.00 49.12 78 PRO A CA 1
ATOM 633 C C . PRO A 1 78 ? 5.529 25.175 -34.013 1.00 49.12 78 PRO A C 1
ATOM 635 O O . PRO A 1 78 ? 6.106 25.496 -35.049 1.00 49.12 78 PRO A O 1
ATOM 638 N N . GLY A 1 79 ? 4.520 25.882 -33.505 1.00 51.09 79 GLY A N 1
ATOM 639 C CA . GLY A 1 79 ? 4.063 27.155 -34.062 1.00 51.09 79 GLY A CA 1
ATOM 640 C C . GLY A 1 79 ? 2.781 27.724 -33.455 1.00 51.09 79 GLY A C 1
ATOM 641 O O . GLY A 1 79 ? 2.552 28.925 -33.568 1.00 51.09 79 GLY A O 1
ATOM 642 N N . TYR A 1 80 ? 1.948 26.919 -32.789 1.00 46.19 80 TYR A N 1
ATOM 643 C CA . TYR A 1 80 ? 0.604 27.365 -32.402 1.00 46.19 80 TYR A CA 1
ATOM 644 C C . TYR A 1 80 ? 0.226 26.773 -31.042 1.00 46.19 80 TYR A C 1
ATOM 646 O O . TYR A 1 80 ? -0.100 25.596 -30.916 1.00 46.19 80 TYR A O 1
ATOM 654 N N . GLY A 1 81 ? 0.304 27.600 -29.997 1.00 45.16 81 GLY A N 1
ATOM 655 C CA . GLY A 1 81 ? -0.359 27.314 -28.724 1.00 45.16 81 GLY A CA 1
ATOM 656 C C . GLY A 1 81 ? -1.888 27.356 -28.881 1.00 45.16 81 GLY A C 1
ATOM 657 O O . GLY A 1 81 ? -2.378 27.810 -29.918 1.00 45.16 81 GLY A O 1
ATOM 658 N N . PRO A 1 82 ? -2.663 26.927 -27.866 1.00 49.94 82 PRO A N 1
ATOM 659 C CA . PRO A 1 82 ? -4.120 26.896 -27.923 1.00 49.94 82 PRO A CA 1
ATOM 660 C C . PRO A 1 82 ? -4.669 28.324 -27.813 1.00 49.94 82 PRO A C 1
ATOM 662 O O . PRO A 1 82 ? -5.106 28.783 -26.759 1.00 49.94 82 PRO A O 1
ATOM 665 N N . GLY A 1 83 ? -4.598 29.058 -28.918 1.00 43.84 83 GLY A N 1
ATOM 666 C CA . GLY A 1 83 ? -5.279 30.322 -29.104 1.00 43.84 83 GLY A CA 1
ATOM 667 C C . GLY A 1 83 ? -6.723 30.046 -29.485 1.00 43.84 83 GLY A C 1
ATOM 668 O O . GLY A 1 83 ? -7.014 29.641 -30.607 1.00 43.84 83 GLY A O 1
ATOM 669 N N . PHE A 1 84 ? -7.641 30.302 -28.556 1.00 50.84 84 PHE A N 1
ATOM 670 C CA . PHE A 1 84 ? -8.996 30.705 -28.913 1.00 50.84 84 PHE A CA 1
ATOM 671 C C . PHE A 1 84 ? -8.883 31.892 -29.876 1.00 50.84 84 PHE A C 1
ATOM 673 O O . PHE A 1 84 ? -8.571 33.002 -29.452 1.00 50.84 84 PHE A O 1
ATOM 680 N N . GLY A 1 85 ? -9.064 31.667 -31.172 1.00 42.19 85 GLY A N 1
ATOM 681 C CA . GLY A 1 85 ? -8.878 32.745 -32.131 1.00 42.19 85 GLY A CA 1
ATOM 682 C C . GLY A 1 85 ? -9.030 32.282 -33.560 1.00 42.19 85 GLY A C 1
ATOM 683 O O . GLY A 1 85 ? -8.069 31.898 -34.216 1.00 42.19 85 GLY A O 1
ATOM 684 N N . THR A 1 86 ? -10.260 32.362 -34.055 1.00 55.59 86 THR A N 1
ATOM 685 C CA . THR A 1 86 ? -10.529 32.494 -35.483 1.00 55.59 86 THR A CA 1
ATOM 686 C C . THR A 1 86 ? -9.641 33.603 -36.046 1.00 55.59 86 THR A C 1
ATOM 688 O O . THR A 1 86 ? -9.743 34.714 -35.539 1.00 55.59 86 THR A O 1
ATOM 691 N N . THR A 1 87 ? -8.816 33.333 -37.062 1.00 46.12 87 THR A N 1
ATOM 692 C CA . THR A 1 87 ? -8.818 34.069 -38.344 1.00 46.12 87 THR A CA 1
ATOM 693 C C . THR A 1 87 ? -7.560 33.825 -39.190 1.00 46.12 87 THR A C 1
ATOM 695 O O . THR A 1 87 ? -6.444 33.909 -38.695 1.00 46.12 87 THR A O 1
ATOM 698 N N . VAL A 1 88 ? -7.837 33.639 -40.489 1.00 44.69 88 VAL A N 1
ATOM 699 C CA . VAL A 1 88 ? -7.035 33.828 -41.716 1.00 44.69 88 VAL A CA 1
ATOM 700 C C . VAL A 1 88 ? -5.774 32.982 -41.952 1.00 44.69 88 VAL A C 1
ATOM 702 O O . VAL A 1 88 ? -4.708 33.205 -41.394 1.00 44.69 88 VAL A O 1
ATOM 705 N N . GLY A 1 89 ? -5.921 32.043 -42.898 1.00 46.28 89 GLY A N 1
ATOM 706 C CA . GLY A 1 89 ? -4.833 31.337 -43.577 1.00 46.28 89 GLY A CA 1
ATOM 707 C C . GLY A 1 89 ? -4.024 32.229 -44.535 1.00 46.28 89 GLY A C 1
ATOM 708 O O . GLY A 1 89 ? -4.312 33.420 -44.677 1.00 46.28 89 GLY A O 1
ATOM 709 N N . PRO A 1 90 ? -2.996 31.665 -45.194 1.00 43.81 90 PRO A N 1
ATOM 710 C CA . PRO A 1 90 ? -1.956 32.435 -45.857 1.00 43.81 90 PRO A CA 1
ATOM 711 C C . PRO A 1 90 ? -2.494 33.080 -47.133 1.00 43.81 90 PRO A C 1
ATOM 713 O O . PRO A 1 90 ? -2.853 32.402 -48.096 1.00 43.81 90 PRO A O 1
ATOM 716 N N . THR A 1 91 ? -2.509 34.410 -47.172 1.00 47.12 91 THR A N 1
ATOM 717 C CA . THR A 1 91 ? -2.575 35.132 -48.439 1.00 47.12 91 THR A CA 1
ATOM 718 C C . THR A 1 91 ? -1.223 34.984 -49.125 1.00 47.12 91 THR A C 1
ATOM 720 O O . THR A 1 91 ? -0.253 35.650 -48.764 1.00 47.12 91 THR A O 1
ATOM 723 N N . TYR A 1 92 ? -1.149 34.089 -50.107 1.00 49.09 92 TYR A N 1
ATOM 724 C CA . TYR A 1 92 ? -0.078 34.086 -51.097 1.00 49.09 92 TYR A CA 1
ATOM 725 C C . TYR A 1 92 ? -0.137 35.414 -51.865 1.00 49.09 92 TYR A C 1
ATOM 727 O O . TYR A 1 92 ? -1.126 35.694 -52.541 1.00 49.09 92 TYR A O 1
ATOM 735 N N . GLY A 1 93 ? 0.898 36.242 -51.741 1.00 38.25 93 GLY A N 1
ATOM 736 C CA . GLY A 1 93 ? 0.980 37.538 -52.411 1.00 38.25 93 GLY A CA 1
ATOM 737 C C . GLY A 1 93 ? 2.427 37.901 -52.717 1.00 38.25 93 GLY A C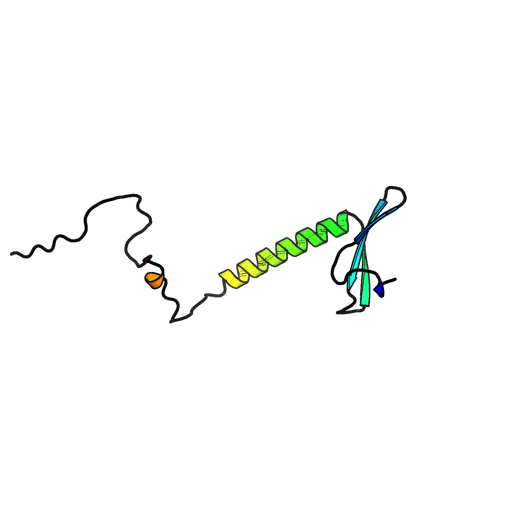 1
ATOM 738 O O . GLY A 1 93 ? 3.132 38.442 -51.876 1.00 38.25 93 GLY A O 1
ATOM 739 N N . THR A 1 94 ? 2.861 37.558 -53.925 1.00 42.25 94 THR A N 1
ATOM 740 C CA . THR A 1 94 ? 4.089 38.009 -54.594 1.00 42.25 94 THR A CA 1
ATOM 741 C C . THR A 1 94 ? 4.135 39.530 -54.771 1.00 42.25 94 THR A C 1
ATOM 743 O O . THR A 1 94 ? 3.119 40.105 -55.160 1.00 42.25 94 THR A O 1
ATOM 746 N N . GLY A 1 95 ? 5.324 40.141 -54.683 1.00 37.44 95 GLY A N 1
ATOM 747 C CA . GLY A 1 95 ? 5.647 41.326 -55.493 1.00 37.44 95 GLY A CA 1
ATOM 748 C C . GLY A 1 95 ? 6.530 42.404 -54.852 1.00 37.44 95 GLY A C 1
ATOM 749 O O . GLY A 1 95 ? 6.051 43.118 -53.977 1.00 37.44 95 GLY A O 1
ATOM 750 N N . TRP A 1 96 ? 7.719 42.561 -55.460 1.00 40.41 96 TRP A N 1
ATOM 751 C CA . TRP A 1 96 ? 8.748 43.623 -55.385 1.00 40.41 96 TRP A CA 1
ATOM 752 C C . TRP A 1 96 ? 9.693 43.640 -54.182 1.00 40.41 96 TRP A C 1
ATOM 754 O O . TRP A 1 96 ? 9.269 43.992 -53.063 1.00 40.41 96 TRP A O 1
#